Protein AF-A0A7Y3LYG5-F1 (afdb_monomer_lite)

pLDDT: mean 82.34, std 19.68, range [32.12, 97.25]

Sequence (147 aa):
MGRLTNIALACALDPALMRTVGQVLWTGGAIDVRLTETELEQQRHNAHPAVRQACAVTPYYMDFYESILGVRECAMHCGLLLGLAMDPTLVREARHLPVAVELGGKHTRGMMVVDRRTARHGGQDTPQAHPRCRRRPLQASAPPGAR

Radius of gyration: 20.84 Å; chains: 1; bounding box: 66×38×44 Å

Foldseek 3Di:
DDDCVVVVVVCVVPVCVVVPDPDDDDDAADDDDKDAPVNLVVQCPPPDPVSVVCSVCVQVQQVVVCVVVVHRIHHPRVVVSVVCVVPVVVDPDDDDWDWDAACDDPPRHGHIDTDCPCVVPPDDPDPPPDPPPPPPPPPPDDDPDDD

Secondary structure (DSSP, 8-state):
---THHHHHHHHH-TTGGGT--------S----EEEHHHHHHHTT---HHHHHHHHHHHHHHHHHHHHHSSSEEE-HHHHHHHHHH-GGG-S------EEE--S-TTTTT-EEE--SGGGTT--------TT--------PPPS---

Structure (mmCIF, N/CA/C/O backbone):
data_AF-A0A7Y3LYG5-F1
#
_entry.id   AF-A0A7Y3LYG5-F1
#
loop_
_atom_site.group_PDB
_atom_site.id
_atom_site.type_symbol
_atom_site.label_atom_id
_atom_site.label_alt_id
_atom_site.label_comp_id
_atom_site.label_asym_id
_atom_site.label_entity_id
_atom_site.label_seq_id
_atom_site.pdbx_PDB_ins_code
_atom_site.Cartn_x
_atom_site.Cartn_y
_atom_site.Cartn_z
_atom_site.occupancy
_atom_site.B_iso_or_equiv
_atom_site.auth_seq_id
_atom_site.auth_comp_id
_atom_site.auth_asym_id
_atom_site.auth_atom_id
_atom_site.pdbx_PDB_model_num
ATOM 1 N N . MET A 1 1 ? -3.113 -3.405 -3.155 1.00 60.78 1 MET A N 1
ATOM 2 C CA . MET A 1 1 ? -3.509 -2.699 -1.912 1.00 60.78 1 MET A CA 1
ATOM 3 C C . MET A 1 1 ? -4.671 -1.776 -2.253 1.00 60.78 1 MET A C 1
ATOM 5 O O . MET A 1 1 ? -4.595 -1.127 -3.283 1.00 60.78 1 MET A O 1
ATOM 9 N N . GLY A 1 2 ? -5.783 -1.794 -1.510 1.00 77.19 2 GLY A N 1
ATOM 10 C CA . GLY A 1 2 ? -7.055 -1.212 -1.974 1.00 77.19 2 GLY A CA 1
ATOM 11 C C . GLY A 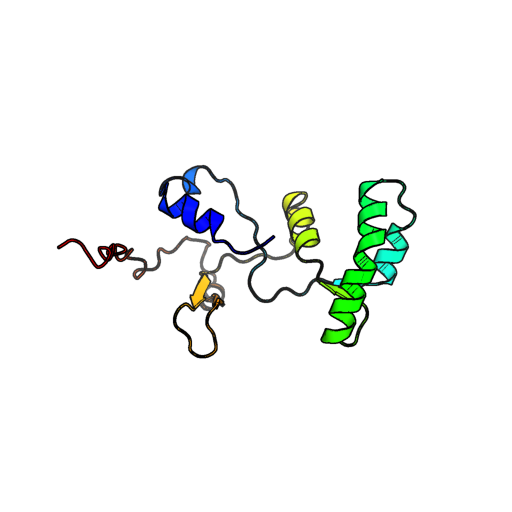1 2 ? -7.862 -0.500 -0.887 1.00 77.19 2 GLY A C 1
ATOM 12 O O . GLY A 1 2 ? -7.320 -0.084 0.136 1.00 77.19 2 GLY A O 1
ATOM 13 N N . ARG A 1 3 ? -9.173 -0.350 -1.119 1.00 89.38 3 ARG A N 1
ATOM 14 C CA . ARG A 1 3 ? -10.112 0.249 -0.155 1.00 89.38 3 ARG A CA 1
ATOM 15 C C . ARG A 1 3 ? -10.082 -0.508 1.177 1.00 89.38 3 ARG A C 1
ATOM 17 O O . ARG A 1 3 ? -10.077 -1.735 1.193 1.00 89.38 3 ARG A O 1
ATOM 24 N N . LEU A 1 4 ? -10.182 0.221 2.288 1.00 92.19 4 LEU A N 1
ATOM 25 C CA . LEU A 1 4 ? -10.221 -0.348 3.643 1.00 92.19 4 LEU A CA 1
ATOM 26 C C . LEU A 1 4 ? -11.569 -0.987 4.016 1.00 92.19 4 LEU A C 1
ATOM 28 O O . LEU A 1 4 ? -11.803 -1.276 5.183 1.00 92.19 4 LEU A O 1
ATOM 32 N N . THR A 1 5 ? -12.469 -1.215 3.056 1.00 94.06 5 THR A N 1
ATOM 33 C CA . THR A 1 5 ? -13.833 -1.703 3.313 1.00 94.06 5 THR A CA 1
ATOM 34 C C . THR A 1 5 ? -13.844 -3.026 4.077 1.00 94.06 5 THR A C 1
ATOM 36 O O . THR A 1 5 ? -14.603 -3.157 5.030 1.00 94.06 5 THR A O 1
ATOM 39 N N . ASN A 1 6 ? -12.966 -3.969 3.724 1.00 94.31 6 ASN A N 1
ATOM 40 C CA . ASN A 1 6 ? -12.911 -5.270 4.398 1.00 94.31 6 ASN A CA 1
ATOM 41 C C . ASN A 1 6 ? -12.425 -5.142 5.848 1.00 94.31 6 ASN A C 1
ATOM 43 O O . ASN A 1 6 ? -13.005 -5.753 6.737 1.00 94.31 6 ASN A O 1
ATOM 47 N N . ILE A 1 7 ? -11.411 -4.306 6.099 1.00 93.50 7 ILE A N 1
ATOM 48 C CA . ILE A 1 7 ? -10.910 -4.042 7.458 1.00 93.50 7 ILE A CA 1
ATOM 49 C C . ILE A 1 7 ? -11.973 -3.301 8.275 1.00 93.50 7 ILE A C 1
ATOM 51 O O . ILE A 1 7 ? -12.238 -3.665 9.413 1.00 93.50 7 ILE A O 1
ATOM 55 N N . ALA A 1 8 ? -12.628 -2.297 7.689 1.00 94.00 8 ALA A N 1
ATOM 56 C CA . ALA A 1 8 ? -13.698 -1.557 8.348 1.00 94.00 8 ALA A CA 1
ATOM 57 C C . ALA A 1 8 ? -14.868 -2.473 8.736 1.00 94.00 8 ALA A C 1
ATOM 59 O O . ALA A 1 8 ? -15.376 -2.372 9.851 1.00 94.00 8 ALA A O 1
ATOM 60 N N . LEU A 1 9 ? -15.260 -3.387 7.843 1.00 96.19 9 LEU A N 1
ATOM 61 C CA . LEU A 1 9 ? -16.288 -4.383 8.125 1.00 96.19 9 LEU A CA 1
ATOM 62 C C . LEU A 1 9 ? -15.844 -5.341 9.235 1.00 96.19 9 LEU A C 1
ATOM 64 O O . LEU A 1 9 ? -16.604 -5.569 10.169 1.00 96.19 9 LEU A O 1
ATOM 68 N N . ALA A 1 10 ? -14.611 -5.847 9.180 1.00 96.19 10 ALA A N 1
ATOM 69 C CA . ALA A 1 10 ? -14.078 -6.736 10.207 1.00 96.19 10 ALA A CA 1
ATOM 70 C C . ALA A 1 10 ? -14.054 -6.064 11.592 1.00 96.19 10 ALA A C 1
ATOM 72 O O . ALA A 1 10 ? -14.517 -6.653 12.561 1.00 96.19 10 ALA A O 1
ATOM 73 N N . CYS A 1 11 ? -13.631 -4.799 11.680 1.00 95.31 11 CYS A N 1
ATOM 74 C CA . CYS A 1 11 ? -13.673 -4.014 12.919 1.00 95.31 11 CYS A CA 1
ATOM 75 C C . CYS A 1 11 ? -15.099 -3.722 13.415 1.00 95.31 11 CYS A C 1
ATOM 77 O O . CYS A 1 11 ? -15.306 -3.519 14.611 1.00 95.31 11 CYS A O 1
ATOM 79 N N . ALA A 1 12 ? -16.076 -3.626 12.508 1.00 95.44 12 ALA A N 1
ATOM 80 C CA . ALA A 1 12 ? -17.479 -3.445 12.873 1.00 95.44 12 ALA A CA 1
ATOM 81 C C . ALA A 1 12 ? -18.093 -4.741 13.426 1.00 95.44 12 ALA A C 1
ATOM 83 O O . ALA A 1 12 ? -18.899 -4.677 14.352 1.00 95.44 12 ALA A O 1
ATOM 84 N N . LEU A 1 13 ? -17.697 -5.891 12.872 1.00 97.25 13 LEU A N 1
ATOM 85 C CA . LEU A 1 13 ? -18.125 -7.219 13.316 1.00 97.25 13 LEU A CA 1
ATOM 86 C C . LEU A 1 13 ? -17.456 -7.631 14.633 1.00 97.25 13 LEU A C 1
ATOM 88 O O . LEU A 1 13 ? -18.124 -8.162 15.515 1.00 97.25 13 LEU A O 1
ATOM 92 N N . ASP A 1 14 ? -16.162 -7.349 14.782 1.00 97.25 14 ASP A N 1
ATOM 93 C CA . ASP A 1 14 ? -15.392 -7.602 15.996 1.00 97.25 14 ASP A CA 1
ATOM 94 C C . ASP A 1 14 ? -14.668 -6.320 16.457 1.00 97.25 14 ASP A C 1
ATOM 96 O O . ASP A 1 14 ? -13.578 -5.988 15.976 1.00 97.25 14 ASP A O 1
ATOM 100 N N . PRO A 1 15 ? -15.238 -5.593 17.437 1.00 94.75 15 PRO A N 1
ATOM 101 C CA . PRO A 1 15 ? -14.617 -4.396 17.996 1.00 94.75 15 PRO A CA 1
ATOM 102 C C . PRO A 1 15 ? -13.296 -4.643 18.741 1.00 94.75 15 PRO A C 1
ATOM 104 O O . PRO A 1 15 ? -12.595 -3.671 19.044 1.00 94.75 15 PRO A O 1
ATOM 107 N N . ALA A 1 16 ? -12.975 -5.894 19.085 1.00 95.06 16 ALA A N 1
ATOM 108 C CA . ALA A 1 16 ? -11.735 -6.278 19.750 1.00 95.06 16 ALA A CA 1
ATOM 109 C C . ALA A 1 16 ? -10.634 -6.700 18.763 1.00 95.06 16 ALA A C 1
ATOM 111 O O . ALA A 1 16 ? -9.477 -6.746 19.178 1.00 95.06 16 ALA A O 1
ATOM 112 N N . LEU A 1 17 ? -10.954 -6.908 17.478 1.00 94.12 17 LEU A N 1
ATOM 113 C CA . LEU A 1 17 ? -10.036 -7.371 16.426 1.00 94.12 17 LEU A CA 1
ATOM 114 C C . LEU A 1 17 ? -8.695 -6.631 16.420 1.00 94.12 17 LEU A C 1
ATOM 116 O O . LEU A 1 17 ? -7.624 -7.229 16.364 1.00 94.12 17 LEU A O 1
ATOM 120 N N . MET A 1 18 ? -8.733 -5.302 16.519 1.00 92.88 18 MET A N 1
ATOM 121 C CA . MET A 1 18 ? -7.518 -4.483 16.448 1.00 92.88 18 MET A CA 1
ATOM 122 C C . MET A 1 18 ? -6.600 -4.635 17.671 1.00 92.88 18 MET A C 1
ATOM 124 O O . MET A 1 18 ? -5.509 -4.080 17.668 1.00 92.88 18 MET A O 1
ATOM 128 N N . ARG A 1 19 ? -7.006 -5.379 18.711 1.00 94.62 19 ARG A N 1
ATOM 129 C CA . ARG A 1 19 ? -6.133 -5.734 19.843 1.00 94.62 19 ARG A CA 1
ATOM 130 C C . ARG A 1 19 ? -5.175 -6.877 19.510 1.00 94.62 19 ARG A C 1
ATOM 132 O O . ARG A 1 19 ? -4.159 -7.004 20.179 1.00 94.62 19 ARG A O 1
ATOM 139 N N . THR A 1 20 ? -5.500 -7.709 18.519 1.00 94.00 20 THR A N 1
ATOM 140 C CA . THR A 1 20 ? -4.676 -8.862 18.114 1.00 94.00 20 THR A CA 1
ATOM 141 C C . THR A 1 20 ? -3.898 -8.607 16.828 1.00 94.00 20 THR A C 1
ATOM 143 O O . THR A 1 20 ? -2.936 -9.314 16.538 1.00 94.00 20 THR A O 1
ATOM 146 N N . VAL A 1 21 ? -4.299 -7.609 16.039 1.00 93.94 21 VAL A N 1
ATOM 147 C CA . VAL A 1 21 ? -3.566 -7.190 14.841 1.00 93.94 21 VAL A CA 1
ATOM 148 C C . VAL A 1 21 ? -2.314 -6.424 15.264 1.00 93.94 21 VAL A C 1
ATOM 150 O O . VAL A 1 21 ? -2.415 -5.332 15.814 1.00 93.94 21 VAL A O 1
ATOM 153 N N . GLY A 1 22 ? -1.134 -6.984 14.985 1.00 91.56 22 GLY A N 1
ATOM 154 C CA . GLY A 1 22 ? 0.140 -6.358 15.356 1.00 91.56 22 GLY A CA 1
ATOM 155 C C . GLY A 1 22 ? 0.411 -5.047 14.612 1.00 91.56 22 GLY A C 1
ATOM 156 O O . GLY A 1 22 ? 0.809 -4.060 15.222 1.00 91.56 22 GLY A O 1
ATOM 157 N N . GLN A 1 23 ? 0.167 -5.016 13.299 1.00 91.38 23 GLN A N 1
ATOM 158 C CA . GLN A 1 23 ? 0.358 -3.819 12.483 1.00 91.38 23 GLN A CA 1
ATOM 159 C C . GLN A 1 23 ? -0.522 -3.855 11.230 1.00 91.38 23 GLN A C 1
ATOM 161 O O . GLN A 1 23 ? -0.752 -4.913 10.646 1.00 91.38 23 GLN A O 1
ATOM 166 N N . VAL A 1 24 ? -0.977 -2.679 10.793 1.00 91.81 24 VAL A N 1
ATOM 167 C CA . VAL A 1 24 ? -1.596 -2.481 9.479 1.00 91.81 24 VAL A CA 1
ATOM 168 C C . VAL A 1 24 ? -0.757 -1.484 8.700 1.00 91.81 24 VAL A C 1
ATOM 170 O O . VAL A 1 24 ? -0.600 -0.338 9.117 1.00 91.81 24 VAL A O 1
ATOM 173 N N . LEU A 1 25 ? -0.252 -1.921 7.550 1.00 91.44 25 LEU A N 1
ATOM 174 C CA . LEU A 1 25 ? 0.446 -1.072 6.598 1.00 91.44 25 LEU A CA 1
ATOM 175 C C . LEU A 1 25 ? -0.457 -0.828 5.384 1.00 91.44 25 LEU A C 1
ATOM 177 O O . LEU A 1 25 ? -0.996 -1.767 4.796 1.00 91.44 25 LEU A O 1
ATOM 181 N N . TRP A 1 26 ? -0.661 0.439 5.027 1.00 90.94 26 TRP A N 1
ATOM 182 C CA . TRP A 1 26 ? -1.642 0.832 4.018 1.00 90.94 26 TRP A CA 1
ATOM 183 C C . TRP A 1 26 ? -1.191 2.056 3.219 1.00 90.94 26 TRP A C 1
ATOM 185 O O . TRP A 1 26 ? -0.662 3.014 3.774 1.00 90.94 26 TRP A O 1
ATOM 195 N N . THR A 1 27 ? -1.446 2.035 1.909 1.00 86.69 27 THR A N 1
ATOM 196 C CA . THR A 1 27 ? -1.242 3.172 1.007 1.00 86.69 27 THR A CA 1
ATOM 197 C C . THR A 1 27 ? -2.524 3.980 0.947 1.00 86.69 27 THR A C 1
ATOM 199 O O . THR A 1 27 ? -3.489 3.569 0.300 1.00 86.69 27 THR A O 1
ATOM 202 N N . GLY A 1 28 ? -2.513 5.132 1.607 1.00 78.19 28 GLY A N 1
ATOM 203 C CA . GLY A 1 28 ? -3.557 6.143 1.529 1.00 78.19 28 GLY A CA 1
ATOM 204 C C . GLY A 1 28 ? -2.944 7.535 1.410 1.00 78.19 28 GLY A C 1
ATOM 205 O O . GLY A 1 28 ? -1.786 7.745 1.766 1.00 78.19 28 GLY A O 1
ATOM 206 N N . GLY A 1 29 ? -3.723 8.499 0.922 1.00 78.81 29 GLY A N 1
ATOM 207 C CA . GLY A 1 29 ? -3.266 9.881 0.757 1.00 78.81 29 GLY A CA 1
ATOM 208 C C . GLY A 1 29 ? -2.444 10.124 -0.502 1.00 78.81 29 GLY A C 1
ATOM 209 O O . GLY A 1 29 ? -2.641 9.466 -1.519 1.00 78.81 29 GLY A O 1
ATOM 210 N N . ALA A 1 30 ? -1.551 11.110 -0.417 1.00 74.81 30 ALA A N 1
ATOM 211 C CA . ALA A 1 30 ? -0.632 11.486 -1.483 1.00 74.81 30 ALA A CA 1
ATOM 212 C C . ALA A 1 30 ? 0.747 10.888 -1.188 1.00 74.81 30 ALA A C 1
ATOM 214 O O . ALA A 1 30 ? 1.397 11.267 -0.215 1.00 74.81 30 ALA A O 1
ATOM 215 N N . ILE A 1 31 ? 1.156 9.930 -2.015 1.00 77.75 31 ILE A N 1
ATOM 216 C CA . ILE A 1 31 ? 2.433 9.224 -1.915 1.00 77.75 31 ILE A CA 1
ATOM 217 C C . ILE A 1 31 ? 3.138 9.407 -3.253 1.00 77.75 31 ILE A C 1
ATOM 219 O O . ILE A 1 31 ? 2.534 9.155 -4.294 1.00 77.75 31 ILE A O 1
ATOM 223 N N . ASP A 1 32 ? 4.400 9.822 -3.215 1.00 84.12 32 ASP A N 1
ATOM 224 C CA . ASP A 1 32 ? 5.259 9.874 -4.394 1.00 84.12 32 ASP A CA 1
ATOM 225 C C . ASP A 1 32 ? 6.276 8.738 -4.305 1.00 84.12 32 ASP A C 1
ATOM 227 O O . ASP A 1 32 ? 7.145 8.716 -3.435 1.00 84.12 32 ASP A O 1
ATOM 231 N N . VAL A 1 33 ? 6.101 7.741 -5.164 1.00 87.12 33 VAL A N 1
ATOM 232 C CA . VAL A 1 33 ? 7.040 6.635 -5.331 1.00 87.12 33 VAL A CA 1
ATOM 233 C C . VAL A 1 33 ? 6.978 6.192 -6.773 1.00 87.12 33 VAL A C 1
ATOM 235 O O . VAL A 1 33 ? 5.904 5.871 -7.283 1.00 87.12 33 VAL A O 1
ATOM 238 N N . ARG A 1 34 ? 8.128 6.187 -7.431 1.00 91.19 34 ARG A N 1
ATOM 239 C CA . ARG A 1 34 ? 8.227 6.017 -8.875 1.00 91.19 34 ARG A CA 1
ATOM 240 C C . ARG A 1 34 ? 9.119 4.835 -9.181 1.00 91.19 34 ARG A C 1
ATOM 242 O O . ARG A 1 34 ? 10.110 4.619 -8.496 1.00 91.19 34 ARG A O 1
ATOM 249 N N . LEU A 1 35 ? 8.718 4.079 -10.191 1.00 93.06 35 LEU A N 1
ATOM 250 C CA . LEU A 1 35 ? 9.585 3.159 -10.901 1.00 93.06 35 LEU A CA 1
ATOM 251 C C . LEU A 1 35 ? 9.807 3.731 -12.299 1.00 93.06 35 LEU A C 1
ATOM 253 O O . LEU A 1 35 ? 8.837 3.961 -13.030 1.00 93.06 35 LEU A O 1
ATOM 257 N N . THR A 1 36 ? 11.068 3.943 -12.645 1.00 94.25 36 THR A N 1
ATOM 258 C CA . THR A 1 36 ? 11.520 4.434 -13.949 1.00 94.25 36 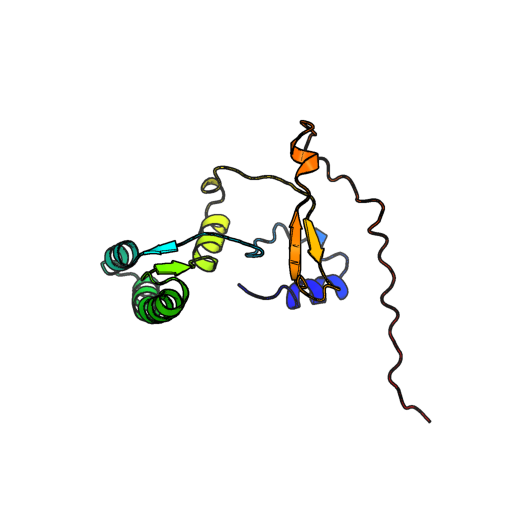THR A CA 1
ATOM 259 C C . THR A 1 36 ? 11.744 3.288 -14.937 1.00 94.25 36 THR A C 1
ATOM 261 O O . THR A 1 36 ? 11.959 2.139 -14.544 1.00 94.25 36 THR A O 1
ATOM 264 N N . GLU A 1 37 ? 11.740 3.597 -16.237 1.00 93.50 37 GLU A N 1
ATOM 265 C CA . GLU A 1 37 ? 12.090 2.623 -17.285 1.00 93.50 37 GLU A CA 1
ATOM 266 C C . GLU A 1 37 ? 13.508 2.054 -17.077 1.00 93.50 37 GLU A C 1
ATOM 268 O O . GLU A 1 37 ? 13.731 0.855 -17.228 1.00 93.50 37 GLU A O 1
ATOM 273 N N . THR A 1 38 ? 14.462 2.886 -16.647 1.00 94.56 38 THR A N 1
ATOM 274 C CA . THR A 1 38 ? 15.843 2.457 -16.371 1.00 94.56 38 THR A CA 1
ATOM 275 C C . THR A 1 38 ? 15.910 1.420 -15.251 1.00 94.56 38 THR A C 1
ATOM 277 O O . THR A 1 38 ? 16.599 0.409 -15.384 1.00 94.56 38 THR A O 1
ATOM 280 N N . GLU A 1 39 ? 15.196 1.641 -14.146 1.00 94.12 39 GLU A N 1
ATOM 281 C CA . GLU A 1 39 ? 15.141 0.680 -13.036 1.00 94.12 39 GLU A CA 1
ATOM 282 C C . GLU A 1 39 ? 14.458 -0.625 -13.456 1.00 94.12 39 GLU A C 1
ATOM 284 O O . GLU A 1 39 ? 14.883 -1.702 -13.039 1.00 94.12 39 GLU A O 1
ATOM 289 N N . LEU A 1 40 ? 13.434 -0.555 -14.312 1.00 94.38 40 LEU A N 1
ATOM 290 C CA . LEU A 1 40 ? 12.798 -1.742 -14.877 1.00 94.38 40 LEU A CA 1
ATOM 291 C C . LEU A 1 40 ? 13.772 -2.549 -15.747 1.00 94.38 40 LEU A C 1
ATOM 293 O O . LEU A 1 40 ? 13.842 -3.772 -15.612 1.00 94.38 40 LEU A O 1
ATOM 297 N N . GLU A 1 41 ? 14.548 -1.883 -16.604 1.00 94.12 41 GLU A N 1
ATOM 298 C CA . GLU A 1 41 ? 15.543 -2.536 -17.461 1.00 94.12 41 GLU A CA 1
ATOM 299 C C . GLU A 1 41 ? 16.617 -3.257 -16.634 1.00 94.12 41 GLU A C 1
ATOM 301 O O . GLU A 1 41 ? 16.977 -4.401 -16.921 1.00 94.12 41 GLU A O 1
ATOM 306 N N . GLN A 1 42 ? 17.061 -2.651 -15.528 1.00 94.50 42 GLN A N 1
ATOM 307 C CA . GLN A 1 42 ? 18.002 -3.286 -14.599 1.00 94.50 42 GLN A CA 1
ATOM 308 C C . GLN A 1 42 ? 17.473 -4.623 -14.054 1.00 94.50 42 GLN A C 1
ATOM 310 O O . GLN A 1 42 ? 18.254 -5.552 -13.840 1.00 94.50 42 GLN A O 1
ATOM 315 N N . GLN A 1 43 ? 16.155 -4.762 -13.877 1.00 93.69 43 GLN A N 1
ATOM 316 C CA . GLN A 1 43 ? 15.546 -5.994 -13.370 1.00 93.69 43 GLN A CA 1
ATOM 317 C C . GLN A 1 43 ? 15.387 -7.094 -14.427 1.00 93.69 43 GLN A C 1
ATOM 319 O O . GLN A 1 43 ? 15.211 -8.256 -14.057 1.00 93.69 43 GLN A O 1
ATOM 324 N N . ARG A 1 44 ? 15.490 -6.794 -15.730 1.00 91.81 44 ARG A N 1
ATOM 325 C CA . ARG A 1 44 ? 15.273 -7.796 -16.795 1.00 91.81 44 ARG A CA 1
ATOM 326 C C . ARG A 1 44 ? 16.296 -8.929 -16.797 1.00 91.81 44 ARG A C 1
ATOM 328 O O . ARG A 1 44 ? 15.981 -10.037 -17.225 1.00 91.81 44 ARG A O 1
ATOM 335 N N . HIS A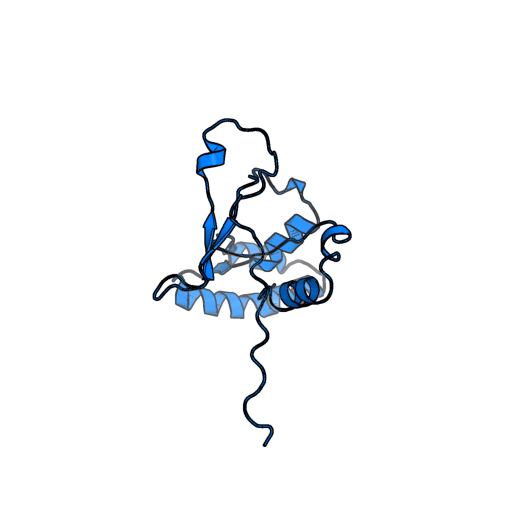 1 45 ? 17.486 -8.681 -16.256 1.00 91.56 45 HIS A N 1
ATOM 336 C CA . HIS A 1 45 ? 18.539 -9.686 -16.103 1.00 91.56 45 HIS A CA 1
ATOM 337 C C . HIS A 1 45 ? 18.239 -10.707 -14.989 1.00 91.56 45 HIS A C 1
ATOM 339 O O . HIS A 1 45 ? 18.944 -11.707 -14.852 1.00 91.56 45 HIS A O 1
ATOM 345 N N . ASN A 1 46 ? 17.204 -10.479 -14.175 1.00 94.62 46 ASN A N 1
ATOM 346 C CA . ASN A 1 46 ? 16.873 -11.336 -13.047 1.00 94.62 46 ASN A CA 1
ATOM 347 C C . ASN A 1 46 ? 16.211 -12.653 -13.503 1.00 94.62 46 ASN A C 1
ATOM 349 O O . ASN A 1 46 ? 15.151 -12.672 -14.133 1.00 94.62 46 ASN A O 1
ATOM 353 N N . ALA A 1 47 ? 16.813 -13.784 -13.125 1.00 94.00 47 ALA A N 1
ATOM 354 C CA . ALA A 1 47 ? 16.327 -15.120 -13.471 1.00 94.00 47 ALA A CA 1
ATOM 355 C C . ALA A 1 47 ? 15.135 -15.604 -12.619 1.00 94.00 47 ALA A C 1
ATOM 357 O O . ALA A 1 47 ? 14.613 -16.698 -12.855 1.00 94.00 47 ALA A O 1
ATOM 358 N N . HIS A 1 48 ? 14.669 -14.833 -11.636 1.00 97.12 48 HIS A N 1
ATOM 359 C CA . HIS A 1 48 ? 13.541 -15.231 -10.805 1.00 97.12 48 HIS A CA 1
ATOM 360 C C . HIS A 1 48 ? 12.218 -15.118 -11.590 1.00 97.12 48 HIS A C 1
ATOM 362 O O . HIS A 1 48 ? 11.905 -14.049 -12.124 1.00 97.12 48 HIS A O 1
ATOM 368 N N . PRO A 1 49 ? 11.386 -16.177 -11.648 1.00 95.81 49 PRO A N 1
ATOM 369 C CA . PRO A 1 49 ? 10.178 -16.195 -12.478 1.00 95.81 49 PRO A CA 1
ATOM 370 C C . PRO A 1 49 ? 9.181 -15.089 -12.118 1.00 95.81 49 PRO A C 1
ATOM 372 O O . PRO A 1 49 ? 8.607 -14.475 -13.014 1.00 95.81 49 PRO A O 1
ATOM 375 N N . ALA A 1 50 ? 9.022 -14.772 -10.829 1.00 93.19 50 ALA A N 1
ATOM 376 C CA . ALA A 1 50 ? 8.145 -13.678 -10.408 1.00 93.19 50 ALA A CA 1
ATOM 377 C C . ALA A 1 50 ? 8.659 -12.299 -10.858 1.00 93.19 50 ALA A C 1
ATOM 379 O O . ALA A 1 50 ? 7.856 -11.436 -11.201 1.00 93.19 50 ALA A O 1
ATOM 380 N N . VAL A 1 51 ? 9.984 -12.101 -10.904 1.00 94.12 51 VAL A N 1
ATOM 381 C CA . VAL A 1 51 ? 10.577 -10.832 -11.351 1.00 94.12 51 VAL A CA 1
ATOM 382 C C . VAL A 1 51 ? 10.411 -10.689 -12.856 1.00 94.12 51 VAL A C 1
ATOM 384 O O . VAL A 1 51 ? 9.975 -9.638 -13.313 1.00 94.12 51 VAL A O 1
ATOM 387 N N . ARG A 1 52 ? 10.639 -11.763 -13.624 1.00 95.12 52 ARG A N 1
ATOM 388 C CA . ARG A 1 52 ? 10.351 -11.769 -15.066 1.00 95.12 52 ARG A CA 1
ATOM 389 C C . ARG A 1 52 ? 8.891 -11.445 -15.364 1.00 95.12 52 ARG A C 1
ATOM 391 O O . ARG A 1 52 ? 8.621 -10.618 -16.228 1.00 95.12 52 ARG A O 1
ATOM 398 N N . GLN A 1 53 ? 7.959 -12.063 -14.637 1.00 94.38 53 GLN A N 1
ATOM 399 C CA . GLN A 1 53 ? 6.532 -11.806 -14.825 1.00 94.38 53 GLN A CA 1
ATOM 400 C C . GLN A 1 53 ? 6.168 -10.356 -14.491 1.00 94.38 53 GLN A C 1
ATOM 402 O O . GLN A 1 53 ? 5.439 -9.719 -15.249 1.00 94.38 53 GLN A O 1
ATOM 407 N N . ALA A 1 54 ? 6.692 -9.819 -13.386 1.00 92.44 54 ALA A N 1
ATOM 408 C CA . ALA A 1 54 ? 6.511 -8.413 -13.047 1.00 92.44 54 ALA A CA 1
ATOM 409 C C . ALA A 1 54 ? 7.076 -7.510 -14.155 1.00 92.44 54 ALA A C 1
ATOM 411 O O . ALA A 1 54 ? 6.379 -6.614 -14.620 1.00 92.44 54 ALA A O 1
ATOM 412 N N . CYS A 1 55 ? 8.282 -7.794 -14.655 1.00 94.88 55 CYS A N 1
ATOM 413 C CA . CYS A 1 55 ? 8.895 -7.026 -15.738 1.00 94.88 55 CYS A CA 1
ATOM 414 C C . CYS A 1 55 ? 8.101 -7.075 -17.049 1.00 94.88 55 CYS A C 1
ATOM 416 O O . CYS A 1 55 ? 8.118 -6.104 -17.796 1.00 94.88 55 CYS A O 1
ATOM 418 N N . ALA A 1 56 ? 7.398 -8.176 -17.323 1.00 94.44 56 ALA A N 1
ATOM 419 C CA . ALA A 1 56 ? 6.560 -8.317 -18.511 1.00 94.44 56 ALA A CA 1
ATOM 420 C C . ALA A 1 56 ? 5.267 -7.485 -18.436 1.00 94.44 56 ALA A C 1
ATOM 422 O O . ALA A 1 56 ? 4.783 -7.017 -19.462 1.00 94.44 56 ALA A O 1
ATOM 423 N N . VAL A 1 57 ? 4.702 -7.291 -17.238 1.00 94.62 57 VAL A N 1
ATOM 424 C CA . VAL A 1 57 ? 3.430 -6.565 -17.043 1.00 94.62 57 VAL A CA 1
ATOM 425 C C . VAL A 1 57 ? 3.644 -5.069 -16.792 1.00 94.62 57 VAL A C 1
ATOM 427 O O . VAL A 1 57 ? 2.816 -4.256 -17.198 1.00 94.62 57 VAL A O 1
ATOM 430 N N . THR A 1 58 ? 4.747 -4.685 -16.147 1.00 94.50 58 THR A N 1
ATOM 431 C CA . THR A 1 58 ? 5.031 -3.287 -15.779 1.00 94.50 58 THR A CA 1
ATOM 432 C C . THR A 1 58 ? 4.974 -2.288 -16.947 1.00 94.50 58 THR A C 1
ATOM 434 O O . THR A 1 58 ? 4.423 -1.210 -16.723 1.00 94.50 58 THR A O 1
ATOM 437 N N . PRO A 1 59 ? 5.438 -2.592 -18.181 1.00 95.38 59 PRO A N 1
ATOM 438 C CA . PRO A 1 59 ? 5.359 -1.653 -19.303 1.00 95.38 59 PRO A CA 1
ATOM 439 C C . PRO A 1 59 ? 3.938 -1.163 -19.596 1.00 95.38 59 PRO A C 1
ATOM 441 O O . PRO A 1 59 ? 3.743 0.030 -19.786 1.00 95.38 59 PRO A O 1
ATOM 444 N N . TYR A 1 60 ? 2.933 -2.043 -19.517 1.00 94.44 60 TYR A N 1
ATOM 445 C CA . TYR A 1 60 ? 1.526 -1.658 -19.694 1.00 94.44 60 TYR A CA 1
ATOM 446 C C . TYR A 1 60 ? 1.068 -0.643 -18.632 1.00 94.44 60 TYR A C 1
ATOM 448 O O . TYR A 1 60 ? 0.285 0.268 -18.897 1.00 94.44 60 TYR A O 1
ATOM 456 N N . TYR A 1 61 ? 1.568 -0.790 -17.404 1.00 92.69 61 TYR A N 1
ATOM 457 C CA . TYR A 1 61 ? 1.266 0.134 -16.315 1.00 92.69 61 TYR A CA 1
ATOM 458 C C . TYR A 1 61 ? 2.013 1.466 -16.475 1.00 92.69 61 TYR A C 1
ATOM 460 O O . TYR A 1 61 ? 1.459 2.516 -16.157 1.00 92.69 61 TYR A O 1
ATOM 468 N N . MET A 1 62 ? 3.238 1.440 -17.008 1.00 94.75 62 MET A N 1
ATOM 469 C CA . MET A 1 62 ? 3.990 2.643 -17.377 1.00 94.75 62 MET A CA 1
ATOM 470 C C . MET A 1 62 ? 3.313 3.410 -18.515 1.00 94.75 62 MET A C 1
ATOM 472 O O . MET A 1 62 ? 3.171 4.618 -18.381 1.00 94.75 62 MET A O 1
ATOM 476 N N . ASP A 1 63 ? 2.806 2.735 -19.553 1.00 95.19 63 ASP A N 1
ATOM 477 C CA . ASP A 1 63 ? 2.040 3.371 -20.643 1.00 95.19 63 ASP A CA 1
ATOM 478 C C . ASP A 1 63 ? 0.831 4.148 -20.094 1.00 95.19 63 ASP A C 1
ATOM 480 O O . ASP A 1 63 ? 0.561 5.290 -20.475 1.00 95.19 63 ASP A O 1
ATOM 484 N N . PHE A 1 64 ? 0.107 3.543 -19.146 1.00 93.81 64 PHE A N 1
ATOM 485 C CA . PHE A 1 64 ? -1.021 4.192 -18.484 1.00 93.81 64 PHE A CA 1
ATOM 486 C C . PHE A 1 64 ? -0.594 5.457 -17.728 1.00 93.81 64 PHE A C 1
ATOM 488 O O . PHE A 1 64 ? -1.217 6.507 -17.892 1.00 93.81 64 PHE A O 1
ATOM 495 N N . TYR A 1 65 ? 0.464 5.391 -16.916 1.00 92.69 65 TYR A N 1
ATOM 496 C CA . TYR A 1 65 ? 0.930 6.564 -16.172 1.00 92.69 65 TYR A CA 1
ATOM 497 C C . TYR A 1 65 ? 1.572 7.624 -17.059 1.00 92.69 65 TYR A C 1
ATOM 499 O O . TYR A 1 65 ? 1.410 8.804 -16.765 1.00 92.69 65 TYR A O 1
ATOM 507 N N . GLU A 1 66 ? 2.222 7.240 -18.153 1.00 95.06 66 GLU A N 1
ATOM 508 C CA . GLU A 1 66 ? 2.766 8.169 -19.141 1.00 95.06 66 GLU A CA 1
ATOM 509 C C . GLU A 1 66 ? 1.661 9.055 -19.722 1.00 95.06 66 GLU A C 1
ATOM 511 O O . GLU A 1 66 ? 1.827 10.271 -19.799 1.00 95.06 66 GLU A O 1
ATOM 516 N N . SER A 1 67 ? 0.481 8.485 -19.995 1.00 93.69 67 SER A N 1
ATOM 517 C CA . SER A 1 67 ? -0.682 9.254 -20.466 1.00 93.69 67 SER A CA 1
ATOM 518 C C . SER A 1 67 ? -1.200 10.301 -19.465 1.00 93.69 67 SER A C 1
ATOM 520 O O . SER A 1 67 ? -1.874 11.250 -19.860 1.00 93.69 67 SER A O 1
ATOM 522 N N . ILE A 1 68 ? -0.886 10.145 -18.174 1.00 90.94 68 ILE A N 1
ATOM 523 C CA . ILE A 1 68 ? -1.368 11.007 -17.083 1.00 90.94 68 ILE A CA 1
ATOM 524 C C . ILE A 1 68 ? -0.287 11.998 -16.640 1.00 90.94 68 ILE A C 1
ATOM 526 O O . ILE A 1 68 ? -0.583 13.154 -16.349 1.00 90.94 68 ILE A O 1
ATOM 530 N N . LEU A 1 69 ? 0.958 11.534 -16.545 1.00 87.88 69 LEU A N 1
ATOM 531 C CA . LEU A 1 69 ? 2.092 12.272 -15.990 1.00 87.88 69 LEU A CA 1
ATOM 532 C C . LEU A 1 69 ? 2.960 12.930 -17.071 1.00 87.88 69 LEU A C 1
ATOM 534 O O . LEU A 1 69 ? 3.773 13.788 -16.739 1.00 87.88 69 LEU A O 1
ATOM 538 N N . GLY A 1 70 ? 2.816 12.527 -18.339 1.00 92.50 70 GLY A N 1
ATOM 539 C CA . GLY A 1 70 ? 3.646 12.990 -19.457 1.00 92.50 70 GLY A CA 1
ATOM 540 C C . GLY A 1 70 ? 5.076 12.440 -19.449 1.00 92.50 70 GLY A C 1
ATOM 541 O O . GLY A 1 70 ? 5.900 12.876 -20.247 1.00 92.50 70 GLY A O 1
ATOM 542 N N . VAL A 1 71 ? 5.380 11.507 -18.542 1.00 93.06 71 VAL A N 1
ATOM 543 C CA . VAL A 1 71 ? 6.684 10.848 -18.403 1.00 93.06 71 VAL A CA 1
ATOM 544 C C . VAL A 1 71 ? 6.488 9.351 -18.204 1.00 93.06 71 VAL A C 1
ATOM 546 O O . VAL A 1 71 ? 5.561 8.927 -17.509 1.00 93.06 71 VAL A O 1
ATOM 549 N N . ARG A 1 72 ? 7.372 8.549 -18.800 1.00 93.62 72 ARG A N 1
ATOM 550 C CA . ARG A 1 72 ? 7.310 7.086 -18.754 1.00 93.62 72 ARG A CA 1
ATOM 551 C C . ARG A 1 72 ? 7.849 6.523 -17.439 1.00 93.62 72 ARG A C 1
ATOM 553 O O . ARG A 1 72 ? 8.967 6.021 -17.345 1.00 93.62 72 ARG A O 1
ATOM 560 N N . GLU A 1 73 ? 7.026 6.628 -16.409 1.00 93.56 73 GLU A N 1
ATOM 561 C CA . GLU A 1 73 ? 7.276 6.131 -15.058 1.00 93.56 73 GLU A CA 1
ATOM 562 C C . GLU A 1 73 ? 5.957 5.624 -14.477 1.00 93.56 73 GLU A C 1
ATOM 564 O O . GLU A 1 73 ? 4.891 6.065 -14.897 1.00 93.56 73 GLU A O 1
ATOM 569 N N . CYS A 1 74 ? 5.986 4.731 -13.487 1.00 90.94 74 CYS A N 1
ATOM 570 C CA . CYS A 1 74 ? 4.754 4.272 -12.837 1.00 90.94 74 CYS A CA 1
ATOM 571 C C . CYS A 1 74 ? 4.818 4.347 -11.312 1.00 90.94 74 CYS A C 1
ATOM 573 O O . CYS A 1 74 ? 5.886 4.228 -10.706 1.00 90.94 74 CYS A O 1
ATOM 575 N N . ALA A 1 75 ? 3.657 4.528 -10.674 1.00 88.81 75 ALA A N 1
ATOM 576 C CA . ALA A 1 75 ? 3.587 4.640 -9.223 1.00 88.81 75 ALA A CA 1
ATOM 577 C C . ALA A 1 75 ? 3.677 3.266 -8.538 1.00 88.81 75 ALA A C 1
ATOM 579 O O . ALA A 1 75 ? 2.707 2.499 -8.526 1.00 88.81 75 ALA A O 1
ATOM 580 N N . MET A 1 76 ? 4.803 2.977 -7.882 1.00 88.62 76 MET A N 1
ATOM 581 C CA . MET A 1 76 ? 5.087 1.666 -7.275 1.00 88.62 76 MET A CA 1
ATOM 582 C C . MET A 1 76 ? 4.664 1.562 -5.799 1.00 88.62 76 MET A C 1
ATOM 584 O O . MET A 1 76 ? 5.353 1.000 -4.949 1.00 88.62 76 MET A O 1
ATOM 5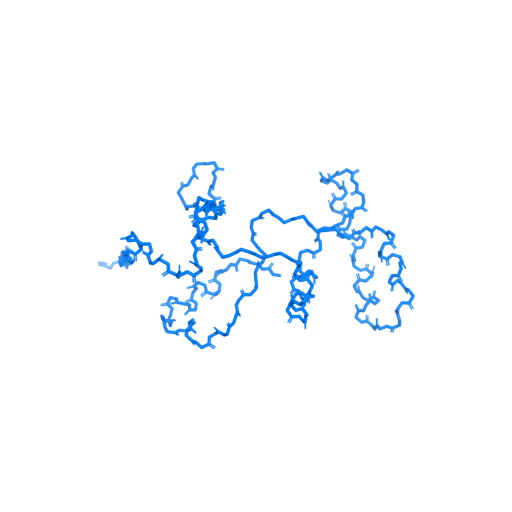88 N N . HIS A 1 77 ? 3.491 2.099 -5.473 1.00 89.75 77 HIS A N 1
ATOM 589 C CA . HIS A 1 77 ? 2.966 2.169 -4.106 1.00 89.75 77 HIS A CA 1
ATOM 590 C C . HIS A 1 77 ? 2.851 0.792 -3.423 1.00 89.75 77 HIS A C 1
ATOM 592 O O . HIS A 1 77 ? 3.199 0.648 -2.253 1.00 89.75 77 HIS A O 1
ATOM 598 N N . CYS A 1 78 ? 2.408 -0.242 -4.150 1.00 86.50 78 CYS A N 1
ATOM 599 C CA . CYS A 1 78 ? 2.315 -1.599 -3.603 1.00 86.50 78 CYS A CA 1
ATOM 600 C C . CYS A 1 78 ? 3.696 -2.213 -3.333 1.00 86.50 78 CYS A C 1
ATOM 602 O O . CYS A 1 78 ? 3.872 -2.855 -2.299 1.00 86.50 78 CYS A O 1
ATOM 604 N N . GLY A 1 79 ? 4.663 -2.003 -4.235 1.00 89.00 79 GLY A N 1
ATOM 605 C CA . GLY A 1 79 ? 6.033 -2.485 -4.055 1.00 89.00 79 GLY A CA 1
ATOM 606 C C . GLY A 1 79 ? 6.708 -1.835 -2.848 1.00 89.00 79 GLY A C 1
ATOM 607 O O . GLY A 1 79 ? 7.311 -2.539 -2.044 1.00 89.00 79 GLY A O 1
ATOM 608 N N . LEU A 1 80 ? 6.506 -0.526 -2.654 1.00 90.50 80 LEU A N 1
ATOM 609 C CA . LEU A 1 80 ? 6.997 0.188 -1.474 1.00 90.50 80 LEU A CA 1
ATOM 610 C C . LEU A 1 80 ? 6.457 -0.414 -0.176 1.00 90.50 80 LEU A C 1
ATOM 612 O O . LEU A 1 80 ? 7.240 -0.693 0.723 1.00 90.50 80 LEU A O 1
ATOM 616 N N . LEU A 1 81 ? 5.144 -0.656 -0.068 1.00 91.81 81 LEU A N 1
ATOM 617 C CA . LEU A 1 81 ? 4.599 -1.256 1.155 1.00 91.81 81 LEU A CA 1
ATOM 618 C C . LEU A 1 81 ? 5.170 -2.643 1.429 1.00 91.81 81 LEU A C 1
ATOM 620 O O . LEU A 1 81 ? 5.413 -2.971 2.584 1.00 91.81 81 LEU A O 1
ATOM 624 N N . LEU A 1 82 ? 5.377 -3.455 0.391 1.00 91.88 82 LEU A N 1
ATOM 625 C CA . LEU A 1 82 ? 5.982 -4.769 0.574 1.00 91.88 82 LEU A CA 1
ATOM 626 C C . LEU A 1 82 ? 7.423 -4.641 1.074 1.00 91.88 82 LEU A C 1
ATOM 628 O O . LEU A 1 82 ? 7.786 -5.319 2.029 1.00 91.88 82 LEU A O 1
ATOM 632 N N . GLY A 1 83 ? 8.200 -3.726 0.489 1.00 92.88 83 GLY A N 1
ATOM 633 C CA . GLY A 1 83 ? 9.549 -3.408 0.952 1.00 92.88 83 GLY A CA 1
ATOM 634 C C . GLY A 1 83 ? 9.567 -2.965 2.415 1.00 92.88 83 GLY A C 1
ATOM 635 O O . GLY A 1 83 ? 10.333 -3.508 3.198 1.00 92.88 83 GLY A O 1
ATOM 636 N N . LEU A 1 84 ? 8.667 -2.061 2.813 1.00 93.38 84 LEU A N 1
ATOM 637 C CA . LEU A 1 84 ? 8.559 -1.585 4.198 1.00 93.38 84 LEU A CA 1
ATOM 638 C C . LEU A 1 84 ? 8.082 -2.663 5.183 1.00 93.38 84 LEU A C 1
ATOM 640 O O . LEU A 1 84 ? 8.472 -2.641 6.346 1.00 93.38 84 LEU A O 1
ATOM 644 N N . ALA A 1 85 ? 7.225 -3.586 4.743 1.00 93.81 85 ALA A N 1
ATOM 645 C CA . ALA A 1 85 ? 6.791 -4.712 5.566 1.00 93.81 85 ALA A CA 1
ATOM 646 C C . ALA A 1 85 ? 7.910 -5.747 5.759 1.00 93.81 85 ALA A C 1
ATOM 648 O O . ALA A 1 85 ? 7.998 -6.358 6.821 1.00 93.81 85 ALA A O 1
ATOM 649 N N . MET A 1 86 ? 8.742 -5.953 4.733 1.00 96.38 86 MET A N 1
ATOM 650 C CA . MET A 1 86 ? 9.902 -6.847 4.787 1.00 96.38 86 MET A CA 1
ATOM 651 C C . MET A 1 86 ? 11.043 -6.249 5.609 1.00 96.38 86 MET A C 1
ATOM 653 O O . MET A 1 86 ? 11.648 -6.949 6.416 1.00 96.38 86 MET A O 1
ATOM 657 N N . ASP A 1 87 ? 11.326 -4.966 5.402 1.00 96.25 87 ASP A N 1
ATOM 658 C CA . ASP A 1 87 ? 12.407 -4.244 6.056 1.00 96.25 87 ASP A CA 1
ATOM 659 C C . ASP A 1 87 ? 11.947 -2.838 6.483 1.00 96.25 87 ASP A C 1
ATOM 661 O O . ASP A 1 87 ? 12.029 -1.870 5.715 1.00 96.25 87 ASP A O 1
ATOM 665 N N . PRO A 1 88 ? 11.487 -2.690 7.739 1.00 93.44 88 PRO A N 1
ATOM 666 C CA . PRO A 1 88 ? 11.103 -1.393 8.284 1.00 93.44 88 PRO A CA 1
ATOM 667 C C . PRO A 1 88 ? 12.264 -0.393 8.390 1.00 93.44 88 PRO A C 1
ATOM 669 O O . PRO A 1 88 ? 12.010 0.804 8.531 1.00 93.44 88 PRO A O 1
ATOM 672 N N . THR A 1 89 ? 13.529 -0.835 8.311 1.00 95.56 89 THR A N 1
ATOM 673 C CA . THR A 1 89 ? 14.698 0.061 8.409 1.00 95.56 89 THR A CA 1
ATOM 674 C C . THR A 1 89 ? 14.864 0.960 7.184 1.00 95.56 89 THR A C 1
ATOM 676 O O . THR A 1 89 ? 15.543 1.985 7.249 1.00 95.56 89 THR A O 1
ATOM 679 N N . LEU A 1 90 ? 14.160 0.650 6.090 1.00 93.75 90 LEU A N 1
ATOM 680 C CA . LEU A 1 90 ? 14.041 1.521 4.921 1.00 93.75 90 LEU A CA 1
ATOM 681 C C . LEU A 1 90 ? 13.359 2.864 5.248 1.00 93.75 90 LEU A C 1
ATOM 683 O O . LEU A 1 90 ? 13.541 3.845 4.519 1.00 93.75 90 LEU A O 1
ATOM 687 N N . VAL A 1 91 ? 12.594 2.943 6.344 1.00 93.50 91 VAL A N 1
ATOM 688 C CA . VAL A 1 91 ? 11.982 4.192 6.810 1.00 93.50 91 VAL A CA 1
ATOM 689 C C . VAL A 1 91 ? 13.031 5.068 7.486 1.00 93.50 91 VAL A C 1
ATOM 691 O O . VAL A 1 91 ? 13.412 4.855 8.633 1.00 93.50 91 VAL A O 1
ATOM 694 N N . ARG A 1 92 ? 13.454 6.123 6.787 1.00 94.06 92 ARG A N 1
ATOM 695 C CA . ARG A 1 92 ? 14.385 7.121 7.340 1.00 94.06 92 ARG A CA 1
ATOM 696 C C . ARG A 1 92 ? 13.717 8.103 8.296 1.00 94.06 92 ARG A C 1
ATOM 698 O O . ARG A 1 92 ? 14.367 8.646 9.182 1.00 94.06 92 ARG A O 1
ATOM 705 N N . GLU A 1 93 ? 12.428 8.355 8.097 1.00 92.12 93 GLU A N 1
ATOM 706 C CA . GLU A 1 93 ? 11.669 9.320 8.876 1.00 92.12 93 GLU A CA 1
ATOM 707 C C . GLU A 1 93 ? 10.206 8.884 8.992 1.00 92.12 93 GLU A C 1
ATOM 709 O O . GLU A 1 93 ? 9.557 8.569 7.996 1.00 92.12 93 GLU A O 1
ATOM 714 N N . ALA A 1 94 ? 9.673 8.911 10.213 1.00 90.62 94 ALA A N 1
ATOM 715 C CA . ALA A 1 94 ? 8.267 8.654 10.503 1.00 90.62 94 ALA A CA 1
ATOM 716 C C . ALA A 1 94 ? 7.727 9.686 11.499 1.00 90.62 94 ALA A C 1
ATOM 718 O O . ALA A 1 94 ? 8.482 10.328 12.237 1.00 90.62 94 ALA A O 1
ATOM 719 N N . ARG A 1 95 ? 6.403 9.867 11.505 1.00 89.94 95 ARG A N 1
ATOM 720 C CA . ARG A 1 95 ? 5.686 10.674 12.498 1.00 89.94 95 ARG A CA 1
ATOM 721 C C . ARG A 1 95 ? 4.385 9.982 12.878 1.00 89.94 95 ARG A C 1
ATOM 723 O O . ARG A 1 95 ? 3.630 9.575 11.997 1.00 89.94 95 ARG A O 1
ATOM 730 N N . HIS A 1 96 ? 4.091 9.930 14.171 1.00 90.81 96 HIS A N 1
ATOM 731 C CA . HIS A 1 96 ? 2.767 9.574 14.6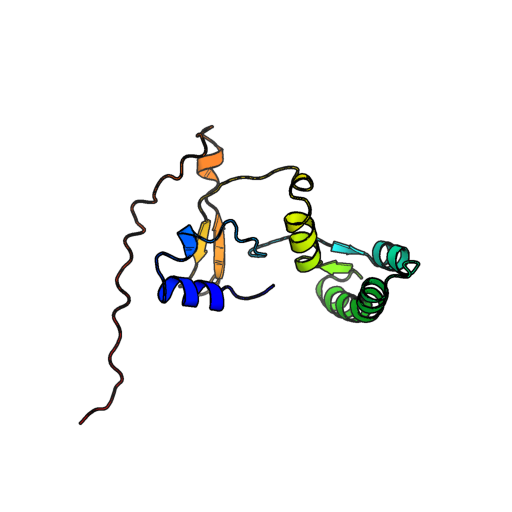61 1.00 90.81 96 HIS A CA 1
ATOM 732 C C . HIS A 1 96 ? 1.914 10.832 14.769 1.00 90.81 96 HIS A C 1
ATOM 734 O O . HIS A 1 96 ? 2.166 11.718 15.581 1.00 90.81 96 HIS A O 1
ATOM 740 N N . LEU A 1 97 ? 0.911 10.934 13.899 1.00 91.62 97 LEU A N 1
ATOM 741 C CA . LEU A 1 97 ? 0.042 12.102 13.816 1.00 91.62 97 LEU A CA 1
ATOM 742 C C . LEU A 1 97 ? -1.421 11.663 13.842 1.00 91.62 97 LEU A C 1
ATOM 744 O O . LEU A 1 97 ? -1.757 10.643 13.238 1.00 91.62 97 LEU A O 1
ATOM 748 N N . PRO A 1 98 ? -2.311 12.432 14.490 1.00 93.06 98 PRO A N 1
ATOM 749 C CA . PRO A 1 98 ? -3.741 12.228 14.338 1.00 93.06 98 PRO A CA 1
ATOM 750 C C . PRO A 1 98 ? -4.146 12.403 12.870 1.00 93.06 98 PRO A C 1
ATOM 752 O O . PRO A 1 98 ? -3.819 13.412 12.236 1.00 93.06 98 PRO A O 1
ATOM 755 N N . VAL A 1 99 ? -4.885 11.426 12.346 1.00 92.38 99 VAL A N 1
ATOM 756 C CA . VAL A 1 99 ? -5.425 11.445 10.984 1.00 92.38 99 VAL A CA 1
ATOM 757 C C . VAL A 1 99 ? -6.939 11.281 11.040 1.00 92.38 99 VAL A C 1
ATOM 759 O O . VAL A 1 99 ? -7.454 10.407 11.736 1.00 92.38 99 VAL A O 1
ATOM 762 N N . ALA A 1 100 ? -7.651 12.113 10.286 1.00 93.50 100 ALA A N 1
ATOM 763 C CA . ALA A 1 100 ? -9.081 11.986 10.034 1.00 93.50 100 ALA A CA 1
ATOM 764 C C . ALA A 1 100 ? -9.343 11.818 8.531 1.00 93.50 100 ALA A C 1
ATOM 766 O O . ALA A 1 100 ? -8.519 12.205 7.706 1.00 93.50 100 ALA A O 1
ATOM 767 N N . VAL A 1 101 ? -10.500 11.263 8.168 1.00 93.19 101 VAL A N 1
ATOM 768 C CA . VAL A 1 101 ? -10.962 11.180 6.774 1.00 93.19 101 VAL A CA 1
ATOM 769 C C . VAL A 1 101 ? -12.191 12.068 6.614 1.00 93.19 101 VAL A C 1
ATOM 771 O O . VAL A 1 101 ? -13.129 11.965 7.403 1.00 93.19 101 VAL A O 1
ATOM 774 N N . GLU A 1 102 ? -12.200 12.924 5.596 1.00 94.31 102 GLU A N 1
ATOM 775 C CA . GLU A 1 102 ? -13.362 13.740 5.233 1.00 94.31 102 GLU A CA 1
ATOM 776 C C . GLU A 1 102 ? -14.440 12.863 4.576 1.00 94.31 102 GLU A C 1
ATOM 778 O O . GLU A 1 102 ? -14.200 12.238 3.541 1.00 94.31 102 GLU A O 1
ATOM 783 N N . LEU A 1 103 ? -15.639 12.804 5.161 1.00 95.00 103 LEU A N 1
ATOM 784 C CA . LEU A 1 103 ? -16.711 11.900 4.717 1.00 95.00 103 LEU A CA 1
ATOM 785 C C . LEU A 1 103 ? -17.901 12.613 4.063 1.00 95.00 103 LEU A C 1
ATOM 787 O O . LEU A 1 103 ? -18.644 11.964 3.322 1.00 95.00 103 LEU A O 1
ATOM 791 N N . GLY A 1 104 ? -18.092 13.909 4.320 1.00 92.56 104 GLY A N 1
ATOM 792 C CA . GLY A 1 104 ? -19.261 14.671 3.872 1.00 92.56 104 GLY A CA 1
ATOM 793 C C . GLY A 1 104 ? -19.036 15.525 2.621 1.00 92.56 104 GLY A C 1
ATOM 794 O O . GLY A 1 104 ? -20.004 15.893 1.964 1.00 92.56 104 GLY A O 1
ATOM 795 N N . GLY A 1 105 ? -17.783 15.858 2.298 1.00 86.75 105 GLY A N 1
ATOM 796 C CA . GLY A 1 105 ? -17.434 16.942 1.371 1.00 86.75 105 GLY A CA 1
ATOM 797 C C . GLY A 1 105 ? -18.076 16.921 -0.029 1.00 86.75 105 GLY A C 1
ATOM 798 O O . GLY A 1 105 ? -18.054 15.913 -0.729 1.00 86.75 105 GLY A O 1
ATOM 799 N N . LYS A 1 106 ? -18.520 18.104 -0.492 1.00 91.81 106 LYS A N 1
ATOM 800 C CA . LYS A 1 106 ? -18.906 18.386 -1.895 1.00 91.81 106 LYS A CA 1
ATOM 801 C C . LYS A 1 106 ? -17.729 18.236 -2.874 1.00 91.81 106 LYS A C 1
ATOM 803 O O . LYS A 1 106 ? -17.936 17.884 -4.029 1.00 91.81 106 LYS A O 1
ATOM 808 N N . HIS A 1 107 ? -16.508 18.515 -2.407 1.00 92.50 107 HIS A N 1
ATOM 809 C CA . HIS A 1 107 ? -15.294 18.554 -3.238 1.00 92.50 107 HIS A CA 1
ATOM 810 C C . HIS A 1 107 ? -14.135 17.695 -2.710 1.00 92.50 107 HIS A C 1
ATOM 812 O O . HIS A 1 107 ? -13.274 17.298 -3.484 1.00 92.50 107 HIS A O 1
ATOM 818 N N . THR A 1 108 ? -14.092 17.401 -1.409 1.00 94.06 108 THR A N 1
ATOM 819 C CA . THR A 1 108 ? -12.917 16.810 -0.734 1.00 94.06 108 THR A CA 1
ATOM 820 C C . THR A 1 108 ? -13.213 15.472 -0.056 1.00 94.06 108 THR A C 1
ATOM 822 O O . THR A 1 108 ? -12.426 15.001 0.764 1.00 94.06 108 THR A O 1
ATOM 825 N N . ARG A 1 109 ? -14.349 14.837 -0.371 1.00 94.12 109 ARG A N 1
ATOM 826 C CA . ARG A 1 109 ? -14.709 13.532 0.196 1.00 94.12 109 ARG A CA 1
ATOM 827 C C . ARG A 1 109 ? -13.611 12.501 -0.079 1.00 94.12 109 ARG A C 1
ATOM 829 O O . ARG A 1 109 ? -13.201 12.314 -1.218 1.00 94.12 109 ARG A O 1
ATOM 836 N N . GLY A 1 110 ? -13.178 11.805 0.968 1.00 90.94 110 GLY A N 1
ATOM 837 C CA . GLY A 1 110 ? -12.093 10.824 0.929 1.00 90.94 110 GLY A CA 1
ATOM 838 C C . GLY A 1 110 ? -10.705 11.403 1.213 1.00 90.94 110 GLY A C 1
ATOM 839 O O . GLY A 1 110 ? -9.755 10.632 1.338 1.00 90.94 110 GLY A O 1
ATOM 840 N N . MET A 1 111 ? -10.570 12.726 1.359 1.00 92.94 111 MET A N 1
ATOM 841 C CA . MET A 1 111 ? -9.301 13.345 1.739 1.00 92.94 111 MET A CA 1
ATOM 842 C C . MET A 1 111 ? -8.904 12.935 3.162 1.00 92.94 111 MET A C 1
ATOM 844 O O . MET A 1 111 ? -9.724 12.966 4.082 1.00 92.94 111 MET A O 1
ATOM 848 N N . MET A 1 112 ? -7.630 12.582 3.343 1.00 91.75 112 MET A N 1
ATOM 849 C CA . MET A 1 112 ? -7.044 12.388 4.668 1.00 91.75 112 MET A CA 1
ATOM 850 C C . MET A 1 112 ? -6.534 13.726 5.197 1.00 91.75 112 MET A C 1
ATOM 852 O O . MET A 1 112 ? -5.680 14.362 4.581 1.00 91.75 112 MET A O 1
ATOM 856 N N . VAL A 1 113 ? -7.048 14.141 6.347 1.00 91.88 113 VAL A N 1
ATOM 857 C CA . VAL A 1 113 ? -6.645 15.359 7.045 1.00 91.88 113 VAL A CA 1
ATOM 858 C C . VAL A 1 113 ? -5.696 14.965 8.167 1.00 91.88 113 VAL A C 1
ATOM 860 O O . VAL A 1 113 ? -6.090 14.283 9.113 1.00 91.88 113 VAL A O 1
ATOM 863 N N . VAL A 1 114 ? -4.438 15.385 8.045 1.00 91.94 114 VAL A N 1
ATOM 864 C CA . VAL A 1 114 ? -3.375 15.089 9.012 1.00 91.94 114 VAL A CA 1
ATOM 865 C C . VAL A 1 114 ? -3.139 16.314 9.889 1.00 91.94 114 VAL A C 1
ATOM 867 O O . VAL A 1 114 ? -2.767 17.377 9.385 1.00 91.94 114 VAL A O 1
ATOM 870 N N . ASP A 1 115 ? -3.321 16.179 11.203 1.00 92.69 115 ASP A N 1
ATOM 871 C CA . ASP A 1 115 ? -3.039 17.272 12.135 1.00 92.69 115 ASP A CA 1
ATOM 872 C C . ASP A 1 115 ? -1.542 17.335 12.454 1.00 92.69 115 ASP A C 1
ATOM 874 O O . ASP A 1 115 ? -1.015 16.544 13.233 1.00 92.69 115 ASP A O 1
ATOM 878 N N . ARG A 1 116 ? -0.842 18.299 11.846 1.00 89.19 116 ARG A N 1
ATOM 879 C CA . ARG A 1 116 ? 0.604 18.508 12.046 1.00 89.19 116 ARG A CA 1
ATOM 880 C C . ARG A 1 116 ? 0.932 19.465 13.197 1.00 89.19 116 ARG A C 1
ATOM 882 O O . ARG A 1 116 ? 2.108 19.737 13.430 1.00 89.19 116 ARG A O 1
ATOM 889 N N . ARG A 1 117 ? -0.060 20.014 13.909 1.00 85.62 117 ARG A N 1
ATOM 890 C CA . ARG A 1 117 ? 0.186 20.981 15.000 1.00 85.62 117 ARG A CA 1
ATOM 891 C C . ARG A 1 117 ? 0.826 20.316 16.215 1.00 85.62 117 ARG A C 1
ATOM 893 O O . ARG A 1 117 ? 1.672 20.928 16.860 1.00 85.62 117 ARG A O 1
ATOM 900 N N . THR A 1 118 ? 0.490 19.054 16.472 1.00 69.56 118 THR A N 1
ATOM 901 C CA . THR A 1 118 ? 1.094 18.237 17.538 1.00 69.56 118 THR A CA 1
ATOM 902 C C . THR A 1 118 ? 2.606 18.079 17.359 1.00 69.56 118 THR A C 1
ATOM 904 O O . THR A 1 118 ? 3.342 18.085 18.340 1.00 69.56 118 THR A O 1
ATOM 907 N N . ALA A 1 119 ? 3.093 18.070 16.113 1.00 63.97 119 ALA A N 1
ATOM 908 C CA . ALA A 1 119 ? 4.519 17.982 15.802 1.00 63.97 119 ALA A CA 1
ATOM 909 C C . ALA A 1 119 ? 5.325 19.249 16.153 1.00 63.97 119 ALA A C 1
ATOM 911 O O . ALA A 1 119 ? 6.549 19.187 16.209 1.00 63.97 119 ALA A O 1
ATOM 912 N N . ARG A 1 120 ? 4.675 20.404 16.378 1.00 57.34 120 ARG A N 1
ATOM 913 C CA . ARG A 1 120 ? 5.361 21.674 16.699 1.00 57.34 120 ARG A CA 1
ATOM 914 C C . ARG A 1 120 ? 5.689 21.843 18.183 1.00 57.34 120 ARG A C 1
ATOM 916 O O . ARG A 1 120 ? 6.522 22.676 18.513 1.00 57.34 120 ARG A O 1
ATOM 923 N N . HIS A 1 121 ? 5.051 21.080 19.068 1.00 52.62 121 HIS A N 1
ATOM 924 C CA . HIS A 1 121 ? 5.158 21.275 20.519 1.00 52.62 121 HIS A CA 1
ATOM 925 C C . HIS A 1 121 ? 6.157 20.340 21.219 1.00 52.62 121 HIS A C 1
ATOM 927 O O . HIS A 1 121 ? 6.150 20.276 22.443 1.00 52.62 121 HIS A O 1
ATOM 933 N N . GLY A 1 122 ? 7.001 19.604 20.482 1.00 49.12 122 GLY A N 1
ATOM 934 C CA . GLY A 1 122 ? 7.946 18.645 21.083 1.00 49.12 122 GLY A CA 1
ATOM 935 C C . GLY A 1 122 ? 7.265 17.563 21.935 1.00 49.12 122 GLY A C 1
ATOM 936 O O . GLY A 1 122 ? 7.903 16.950 22.786 1.00 49.12 122 GLY A O 1
ATOM 937 N N . GLY A 1 123 ? 5.955 17.373 21.749 1.00 45.81 123 GLY A N 1
ATOM 938 C CA . GLY A 1 123 ? 5.138 16.494 22.568 1.00 45.81 123 GLY A CA 1
ATOM 939 C C . GLY A 1 123 ? 5.501 15.043 22.301 1.00 45.81 123 GLY A C 1
ATOM 940 O O . GLY A 1 123 ? 5.447 14.594 21.160 1.00 45.81 123 GLY A O 1
ATOM 941 N N . GLN A 1 124 ? 5.871 14.338 23.367 1.00 45.69 124 GLN A N 1
ATOM 942 C CA . GLN A 1 124 ? 6.046 12.890 23.387 1.00 45.69 124 GLN A CA 1
ATOM 943 C C . GLN A 1 124 ? 4.854 12.199 22.713 1.00 45.69 124 GLN A C 1
ATOM 945 O O . GLN A 1 124 ? 3.713 12.619 22.932 1.00 45.69 124 GLN A O 1
ATOM 950 N N . ASP A 1 125 ? 5.138 11.138 21.948 1.00 47.25 125 ASP A N 1
ATOM 951 C CA . ASP A 1 125 ? 4.192 10.207 21.313 1.00 47.25 125 ASP A CA 1
ATOM 952 C C . ASP A 1 125 ? 3.246 9.569 22.349 1.00 47.25 125 ASP A C 1
ATOM 954 O O . ASP A 1 125 ? 3.317 8.388 22.680 1.00 47.25 125 ASP A O 1
ATOM 958 N N . THR A 1 126 ? 2.341 10.365 22.902 1.00 42.97 126 THR A N 1
ATOM 959 C CA . THR A 1 126 ? 1.250 9.899 23.741 1.00 42.97 126 THR A CA 1
ATOM 960 C C . THR A 1 126 ? 0.011 9.836 22.861 1.00 42.97 126 THR A C 1
ATOM 962 O O . THR A 1 126 ? -0.331 10.832 22.216 1.00 42.97 126 THR A O 1
ATOM 965 N N . PRO A 1 127 ? -0.687 8.688 22.794 1.00 44.47 127 PRO A N 1
ATOM 966 C CA . PRO A 1 127 ? -1.961 8.595 22.100 1.00 44.47 127 PRO A CA 1
ATOM 967 C C . PRO A 1 127 ? -2.987 9.440 22.860 1.00 44.47 127 PRO A C 1
ATOM 969 O O . PRO A 1 127 ? -3.692 8.966 23.748 1.00 44.47 127 PRO A O 1
ATOM 972 N N . GLN A 1 128 ? -3.044 10.732 22.548 1.00 46.25 128 GLN A N 1
ATOM 973 C CA . GLN A 1 128 ? -4.004 11.637 23.151 1.00 46.25 128 GLN A CA 1
ATOM 974 C C . GLN A 1 128 ? -5.371 11.317 22.543 1.00 46.25 128 GLN A C 1
ATOM 976 O O . GLN A 1 128 ? -5.647 11.609 21.378 1.00 46.25 128 GLN A O 1
ATOM 981 N N . ALA A 1 129 ? -6.216 10.644 23.325 1.00 43.56 129 ALA A N 1
ATOM 982 C CA . ALA A 1 129 ? -7.578 10.317 22.937 1.00 43.56 129 ALA A CA 1
ATOM 983 C C . ALA A 1 129 ? -8.312 11.600 22.525 1.00 43.56 129 ALA A C 1
ATOM 985 O O . ALA A 1 129 ? -8.488 12.520 23.324 1.00 43.56 129 ALA A O 1
ATOM 986 N N . HIS A 1 130 ? -8.735 11.673 21.263 1.00 42.38 130 HIS A N 1
ATOM 987 C CA . HIS A 1 130 ? -9.444 12.837 20.758 1.00 42.38 130 HIS A CA 1
ATOM 988 C C . HIS A 1 130 ? -10.835 12.902 21.427 1.00 42.38 130 HIS A C 1
ATOM 990 O O . HIS A 1 130 ? -11.639 11.984 21.228 1.00 42.38 130 HIS A O 1
ATOM 996 N N . PRO A 1 131 ? -11.178 13.965 22.187 1.00 39.09 131 PRO A N 1
ATOM 997 C CA . PRO A 1 131 ? -12.396 14.014 23.011 1.00 39.09 131 PRO A CA 1
ATOM 998 C C . PRO A 1 131 ? -13.720 13.960 22.226 1.00 39.09 131 PRO A C 1
ATOM 1000 O O . PRO A 1 131 ? -14.793 13.903 22.825 1.00 39.09 131 PRO A O 1
ATOM 1003 N N . ARG A 1 132 ? -13.672 13.954 20.886 1.00 41.84 132 ARG A N 1
ATOM 1004 C CA . ARG A 1 132 ? -14.846 13.878 20.004 1.00 41.84 132 ARG A CA 1
ATOM 1005 C C . ARG A 1 132 ? -15.043 12.534 19.304 1.00 41.84 132 ARG A C 1
ATOM 1007 O O . ARG A 1 132 ? -16.029 12.392 18.589 1.00 41.84 132 ARG A O 1
ATOM 1014 N N . CYS A 1 133 ? -14.209 11.521 19.550 1.00 38.66 133 CYS A N 1
ATOM 1015 C CA . CYS A 1 133 ? -14.498 10.156 19.093 1.00 38.66 133 CYS A CA 1
ATOM 1016 C C . CYS A 1 133 ? -15.460 9.437 20.062 1.00 38.66 133 CYS A C 1
ATOM 1018 O O . CYS A 1 133 ? -15.217 8.316 20.504 1.00 38.66 133 CYS A O 1
ATOM 1020 N N . ARG A 1 134 ? -16.577 10.082 20.429 1.00 37.81 134 ARG A N 1
ATOM 1021 C CA . ARG A 1 134 ? -17.728 9.337 20.950 1.00 37.81 134 ARG A CA 1
ATOM 1022 C C . ARG A 1 134 ? -18.352 8.659 19.741 1.00 37.81 134 ARG A C 1
ATOM 1024 O O . ARG A 1 134 ? -18.955 9.331 18.909 1.00 37.81 134 ARG A O 1
ATOM 1031 N N . ARG A 1 135 ? -18.160 7.342 19.626 1.00 40.12 135 ARG A N 1
ATOM 1032 C CA . ARG A 1 135 ? -18.868 6.491 18.664 1.00 40.12 135 ARG A CA 1
ATOM 1033 C C . ARG A 1 135 ? -20.360 6.811 18.775 1.00 40.12 135 ARG A C 1
ATOM 1035 O O . ARG A 1 135 ? -21.000 6.424 19.748 1.00 40.12 135 ARG A O 1
ATOM 1042 N N . ARG A 1 136 ? -20.912 7.562 17.821 1.00 32.12 136 ARG A N 1
ATOM 1043 C CA . ARG A 1 136 ? -22.364 7.664 17.676 1.00 32.12 136 ARG A CA 1
ATOM 1044 C C . ARG A 1 136 ? -22.807 6.257 17.260 1.00 32.12 136 ARG A C 1
ATOM 1046 O O . ARG A 1 136 ? -22.242 5.756 16.285 1.00 32.12 136 ARG A O 1
ATOM 1053 N N . PRO A 1 137 ? -23.713 5.581 17.9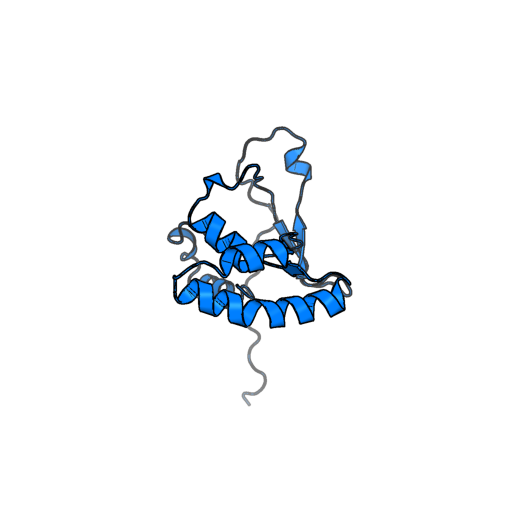87 1.00 37.34 137 PRO A N 1
ATOM 1054 C CA . PRO A 1 137 ? -24.218 4.293 17.540 1.00 37.34 137 PRO A CA 1
ATOM 1055 C C . PRO A 1 137 ? -24.759 4.473 16.123 1.00 37.34 137 PRO A C 1
ATOM 1057 O O . PRO A 1 137 ? -25.520 5.412 15.874 1.00 37.34 137 PRO A O 1
ATOM 1060 N N . LEU A 1 138 ? -24.325 3.620 15.194 1.00 43.34 138 LEU A N 1
ATOM 1061 C CA . LEU A 1 138 ? -24.990 3.470 13.906 1.00 43.34 138 LEU A CA 1
ATOM 1062 C C . LEU A 1 138 ? -26.439 3.095 14.227 1.00 43.34 138 LEU A C 1
ATOM 1064 O O . LEU A 1 138 ? -26.709 1.970 14.637 1.00 43.34 138 LEU A O 1
ATOM 1068 N N . GLN A 1 139 ? -27.360 4.055 14.128 1.00 40.34 139 GLN A N 1
ATOM 1069 C CA . GLN A 1 139 ? -28.781 3.744 14.154 1.00 40.34 139 GLN A CA 1
ATOM 1070 C C . GLN A 1 139 ? -29.049 2.898 12.913 1.00 40.34 139 GLN A C 1
ATOM 1072 O O . GLN A 1 139 ? -28.974 3.396 11.789 1.00 40.34 139 GLN A O 1
ATOM 1077 N N . ALA A 1 140 ? -29.296 1.607 13.122 1.00 42.25 140 ALA A N 1
ATOM 1078 C CA . ALA A 1 140 ? -29.842 0.744 12.095 1.00 42.25 140 ALA A CA 1
ATOM 1079 C C . ALA A 1 140 ? -31.194 1.339 11.682 1.00 42.25 140 ALA A C 1
ATOM 1081 O O . ALA A 1 140 ? -32.144 1.349 12.465 1.00 42.25 140 ALA A O 1
ATOM 1082 N N . SER A 1 141 ? -31.264 1.904 10.479 1.00 42.16 141 SER A N 1
ATOM 1083 C CA . SER A 1 141 ? -32.545 2.221 9.861 1.00 42.16 141 SER A CA 1
ATOM 1084 C C . SER A 1 141 ? -33.217 0.893 9.522 1.00 42.16 141 SER A C 1
ATOM 1086 O O . SER A 1 141 ? -32.635 0.050 8.840 1.00 42.16 141 SER A O 1
ATOM 1088 N N . ALA A 1 142 ? -34.416 0.676 10.062 1.00 45.31 142 ALA A N 1
ATOM 1089 C CA . ALA A 1 142 ? -35.236 -0.474 9.709 1.00 45.31 142 ALA A CA 1
ATOM 1090 C C . ALA A 1 142 ? -35.556 -0.439 8.200 1.00 45.31 142 ALA A C 1
ATOM 1092 O O . ALA A 1 142 ? -35.777 0.651 7.659 1.00 45.31 142 ALA A O 1
ATOM 1093 N N . PRO A 1 143 ? -35.586 -1.591 7.509 1.00 41.81 143 PRO A N 1
ATOM 1094 C CA . PRO A 1 143 ? -35.952 -1.630 6.101 1.00 41.81 143 PRO A CA 1
ATOM 1095 C C . PRO A 1 143 ? -37.415 -1.181 5.918 1.00 41.81 143 PRO A C 1
ATOM 1097 O O . PRO A 1 143 ? -38.274 -1.538 6.730 1.00 41.81 143 PRO A O 1
ATOM 1100 N N . PRO A 1 144 ? -37.726 -0.397 4.872 1.00 38.72 144 PRO A N 1
ATOM 1101 C CA . PRO A 1 144 ? -39.091 0.019 4.597 1.00 38.72 144 PRO A CA 1
ATOM 1102 C C . PRO A 1 144 ? -39.880 -1.163 4.019 1.00 38.72 144 PRO A C 1
ATOM 1104 O O . PRO A 1 144 ? -39.515 -1.695 2.975 1.00 38.72 144 PRO A O 1
ATOM 1107 N N . GLY A 1 145 ? -40.977 -1.542 4.680 1.00 49.19 145 GLY A N 1
ATOM 1108 C CA . GLY A 1 145 ? -41.989 -2.438 4.108 1.00 49.19 145 GLY A CA 1
ATOM 1109 C C . GLY A 1 145 ? -42.195 -3.756 4.853 1.00 49.19 145 GLY A C 1
ATOM 1110 O O . GLY A 1 145 ? -41.875 -4.817 4.335 1.00 49.19 145 GLY A O 1
ATOM 1111 N N . ALA A 1 146 ? -42.801 -3.686 6.038 1.00 46.16 146 ALA A N 1
ATOM 1112 C CA . ALA A 1 146 ? -43.584 -4.788 6.593 1.00 46.16 146 ALA A CA 1
ATOM 1113 C C . ALA A 1 146 ? -44.939 -4.218 7.040 1.00 46.16 146 ALA A C 1
ATOM 1115 O O . ALA A 1 146 ? -45.079 -3.680 8.139 1.00 46.16 146 ALA A O 1
ATOM 1116 N N . ARG A 1 147 ? -45.905 -4.256 6.125 1.00 43.97 147 ARG A N 1
ATOM 1117 C CA . ARG A 1 147 ? -47.343 -4.249 6.394 1.00 43.97 147 ARG A CA 1
ATOM 1118 C C . ARG A 1 147 ? -47.958 -5.332 5.532 1.00 43.97 147 ARG A C 1
ATOM 1120 O O . ARG A 1 147 ? -47.495 -5.451 4.376 1.00 43.97 147 ARG A O 1
#